Protein AF-A0A2V8NC44-F1 (afdb_monomer_lite)

Structure (mmCIF, N/CA/C/O backbone):
data_AF-A0A2V8NC44-F1
#
_entry.id   AF-A0A2V8NC44-F1
#
loop_
_atom_site.group_PDB
_atom_site.id
_atom_site.type_symbol
_atom_site.label_atom_id
_atom_site.label_alt_id
_atom_site.label_comp_id
_atom_site.label_asym_id
_atom_site.label_entity_id
_atom_site.label_seq_id
_atom_site.pdbx_PDB_ins_code
_atom_site.Cartn_x
_atom_site.Cartn_y
_atom_site.Cartn_z
_atom_site.occupancy
_atom_site.B_iso_or_equiv
_atom_site.auth_seq_id
_atom_site.auth_comp_id
_atom_site.auth_asym_id
_atom_site.auth_atom_id
_atom_site.pdbx_PDB_model_num
ATOM 1 N N . MET A 1 1 ? 7.497 25.580 1.112 1.00 31.70 1 MET A N 1
ATOM 2 C CA . MET A 1 1 ? 7.653 24.547 2.155 1.00 31.70 1 MET A CA 1
ATOM 3 C C . MET A 1 1 ? 6.415 24.668 3.030 1.00 31.70 1 MET A C 1
ATOM 5 O O . MET A 1 1 ? 6.429 25.381 4.023 1.00 31.70 1 MET A O 1
ATOM 9 N N . GLU A 1 2 ? 5.293 24.138 2.541 1.00 28.84 2 GLU A N 1
ATOM 10 C CA . GLU A 1 2 ? 4.031 24.155 3.283 1.00 28.84 2 GLU A CA 1
ATOM 11 C C . GLU A 1 2 ? 4.011 22.944 4.204 1.00 28.84 2 GLU A C 1
ATOM 13 O O . GLU A 1 2 ? 4.221 21.807 3.786 1.00 28.84 2 GLU A O 1
ATOM 18 N N . ASN A 1 3 ? 3.859 23.248 5.484 1.00 31.20 3 ASN A N 1
ATOM 19 C CA . ASN A 1 3 ? 3.872 22.310 6.582 1.00 31.20 3 ASN A CA 1
ATOM 20 C C . ASN A 1 3 ? 2.493 21.635 6.611 1.00 31.20 3 ASN A C 1
ATOM 22 O O . ASN A 1 3 ? 1.513 22.257 7.021 1.00 31.20 3 ASN A O 1
ATOM 26 N N . VAL A 1 4 ? 2.396 20.402 6.110 1.00 41.94 4 VAL A N 1
ATOM 27 C CA . VAL A 1 4 ? 1.171 19.599 6.216 1.00 41.94 4 VAL A CA 1
ATOM 28 C C . VAL A 1 4 ? 1.031 19.189 7.678 1.00 41.94 4 VAL A C 1
ATOM 30 O O . VAL A 1 4 ? 1.851 18.444 8.211 1.00 41.94 4 VAL A O 1
ATOM 33 N N . GLY A 1 5 ? 0.033 19.774 8.338 1.00 34.59 5 GLY A N 1
ATOM 34 C CA . GLY A 1 5 ? -0.220 19.630 9.762 1.00 34.59 5 GLY A CA 1
ATOM 35 C C . GLY A 1 5 ? -0.438 18.181 10.184 1.00 34.59 5 GLY A C 1
ATOM 36 O O . GLY A 1 5 ? -1.203 17.433 9.578 1.00 34.59 5 GLY A O 1
ATOM 37 N N . SER A 1 6 ? 0.223 17.824 11.279 1.00 42.78 6 SER A N 1
ATOM 38 C CA . SER A 1 6 ? -0.110 16.685 12.113 1.00 42.78 6 SER A CA 1
ATOM 39 C C . SER A 1 6 ? -1.524 16.851 12.687 1.00 42.78 6 SER A C 1
ATOM 41 O O . SER A 1 6 ? -1.865 17.886 13.255 1.00 42.78 6 SER A O 1
ATOM 43 N N . GLY A 1 7 ? -2.350 15.813 12.553 1.00 41.00 7 GLY A N 1
ATOM 44 C CA . GLY A 1 7 ? -3.662 15.730 13.195 1.00 41.00 7 GLY A CA 1
ATOM 45 C C . GLY A 1 7 ? -4.803 15.501 12.210 1.00 41.00 7 GLY A C 1
ATOM 46 O O . GLY A 1 7 ? -5.147 16.361 11.408 1.00 41.00 7 GLY A O 1
ATOM 47 N N . SER A 1 8 ? -5.416 14.327 12.325 1.00 48.66 8 SER A N 1
ATOM 48 C CA . SER A 1 8 ? -6.696 13.946 11.737 1.00 48.66 8 SER A CA 1
ATOM 49 C C . SER A 1 8 ? -7.778 14.997 12.013 1.00 48.66 8 SER A C 1
ATOM 51 O O . SER A 1 8 ? -8.407 14.984 13.071 1.00 48.66 8 SER A O 1
ATOM 53 N N . GLN A 1 9 ? -8.021 15.902 11.072 1.00 47.56 9 GLN A N 1
ATOM 54 C CA . GLN A 1 9 ? -9.230 16.716 11.077 1.00 47.56 9 GLN A CA 1
ATOM 55 C C . GLN A 1 9 ? -10.144 16.221 9.964 1.00 47.56 9 GLN A C 1
ATOM 57 O O . GLN A 1 9 ? -10.016 16.601 8.803 1.00 47.56 9 GLN A O 1
ATOM 62 N N . VAL A 1 10 ? -11.083 15.352 10.338 1.00 55.44 10 VAL A N 1
ATOM 63 C CA . VAL A 1 10 ? -12.338 15.231 9.595 1.00 55.44 10 VAL A CA 1
ATOM 64 C C . VAL A 1 10 ? -12.983 16.614 9.687 1.00 55.44 10 VAL A C 1
ATOM 66 O O . VAL A 1 10 ? -13.319 17.066 10.780 1.00 55.44 10 VAL A O 1
ATOM 69 N N . ASN A 1 11 ? -13.038 17.343 8.572 1.00 56.28 11 ASN A N 1
ATOM 70 C CA . ASN A 1 11 ? -13.591 18.695 8.540 1.00 56.28 11 ASN A CA 1
ATOM 71 C C . ASN A 1 11 ? -15.017 18.683 9.109 1.00 56.28 11 ASN A C 1
ATOM 73 O O . ASN A 1 11 ? -15.863 17.937 8.623 1.00 56.28 11 ASN A O 1
ATOM 77 N N . ALA A 1 12 ? -15.301 19.552 10.084 1.00 61.91 12 ALA A N 1
ATOM 78 C CA . ALA A 1 12 ? -16.575 19.613 10.816 1.00 61.91 12 ALA A CA 1
ATOM 79 C C . ALA A 1 12 ? -17.813 19.991 9.963 1.00 61.91 12 ALA A C 1
ATOM 81 O O . ALA A 1 12 ? -18.887 20.224 10.508 1.00 61.91 12 ALA A O 1
ATOM 82 N N . GLY A 1 13 ? -17.671 20.073 8.637 1.00 82.31 13 GLY A N 1
ATOM 83 C CA . GLY A 1 13 ? -18.744 20.368 7.686 1.00 82.31 13 GLY A CA 1
ATOM 84 C C . GLY A 1 13 ? -18.861 19.376 6.527 1.00 82.31 13 GLY A C 1
ATOM 85 O O . GLY A 1 13 ? -19.539 19.694 5.556 1.00 82.31 13 GLY A O 1
ATOM 86 N N . ALA A 1 14 ? -18.188 18.221 6.584 1.00 87.75 14 ALA A N 1
ATOM 87 C CA . ALA A 1 14 ? -18.296 17.174 5.569 1.00 87.75 14 ALA A CA 1
ATOM 88 C C . ALA A 1 14 ? -18.931 15.905 6.155 1.00 87.75 14 ALA A C 1
ATOM 90 O O . ALA A 1 14 ? -18.583 15.491 7.258 1.00 87.75 14 ALA A O 1
ATOM 91 N N . ASP A 1 15 ? -19.813 15.260 5.388 1.00 91.50 15 ASP A N 1
ATOM 92 C CA . ASP A 1 15 ? -20.487 14.019 5.804 1.00 91.50 15 ASP A CA 1
ATOM 93 C C . ASP A 1 15 ? -19.557 12.789 5.775 1.00 91.50 15 ASP A C 1
ATOM 95 O O . ASP A 1 15 ? -19.856 11.760 6.380 1.00 91.50 15 ASP A O 1
ATOM 99 N N . ALA A 1 16 ? -18.433 12.876 5.053 1.00 93.06 16 ALA A N 1
ATOM 100 C CA . ALA A 1 16 ? -17.443 11.811 4.910 1.00 93.06 16 ALA A CA 1
ATOM 101 C C . ALA A 1 16 ? -16.037 12.373 4.630 1.00 93.06 16 ALA A C 1
ATOM 103 O O . ALA A 1 16 ? -15.882 13.506 4.171 1.00 93.06 16 ALA A O 1
ATOM 104 N N . ALA A 1 17 ? -15.012 11.549 4.861 1.00 93.06 17 ALA A N 1
ATOM 105 C CA . ALA A 1 17 ? -13.618 11.863 4.558 1.00 93.06 17 ALA A CA 1
ATOM 106 C C . ALA A 1 17 ? -12.902 10.664 3.919 1.00 93.06 17 ALA A C 1
ATOM 108 O O . ALA A 1 17 ? -13.147 9.517 4.290 1.00 93.06 17 ALA A O 1
ATOM 109 N N . LEU A 1 18 ? -11.987 10.948 2.988 1.00 94.81 18 LEU A N 1
ATOM 110 C CA . LEU A 1 18 ? -10.990 9.996 2.499 1.00 94.81 18 LEU A CA 1
ATOM 111 C C . LEU A 1 18 ? -9.697 10.206 3.287 1.00 94.81 18 LEU A C 1
ATOM 113 O O . LEU A 1 18 ? -9.175 11.319 3.330 1.00 94.81 18 LEU A O 1
ATOM 117 N N . ILE A 1 19 ? -9.185 9.142 3.901 1.00 94.19 19 ILE A N 1
ATOM 118 C CA . ILE A 1 19 ? -7.990 9.182 4.746 1.00 94.19 19 ILE A CA 1
ATOM 119 C C . ILE A 1 19 ? -7.026 8.098 4.256 1.00 94.19 19 ILE A C 1
ATOM 121 O O . ILE A 1 19 ? -7.448 6.973 4.001 1.00 94.19 19 ILE A O 1
ATOM 125 N N . ILE A 1 20 ? -5.744 8.442 4.115 1.00 92.62 20 ILE A N 1
ATOM 126 C CA . ILE A 1 20 ? -4.671 7.541 3.667 1.00 92.62 20 ILE A CA 1
ATOM 127 C C . ILE A 1 20 ? -3.454 7.652 4.594 1.00 92.62 20 ILE A C 1
ATOM 129 O O . ILE A 1 20 ? -3.305 8.652 5.297 1.00 92.62 20 ILE A O 1
ATOM 133 N N . GLY A 1 21 ? -2.577 6.646 4.561 1.00 90.00 21 GLY A N 1
ATOM 134 C CA . GLY A 1 21 ? -1.370 6.587 5.393 1.00 90.00 21 GLY A CA 1
ATOM 135 C C . GLY A 1 21 ? -1.674 6.411 6.883 1.00 90.00 21 GLY A C 1
ATOM 136 O O . GLY A 1 21 ? -2.777 6.013 7.258 1.00 90.00 21 GLY A O 1
ATOM 137 N N . ASP A 1 22 ? -0.708 6.748 7.737 1.00 90.56 22 ASP A N 1
ATOM 138 C CA . ASP A 1 22 ? -0.777 6.545 9.193 1.00 90.56 22 ASP A CA 1
ATOM 139 C C . ASP A 1 22 ? -2.062 7.080 9.859 1.00 90.56 22 ASP A C 1
ATOM 141 O O . ASP A 1 22 ? -2.601 6.403 10.739 1.00 90.56 22 ASP A O 1
ATOM 145 N N . PRO A 1 23 ? -2.629 8.246 9.470 1.00 90.81 23 PRO A N 1
ATOM 146 C CA . PRO A 1 23 ? -3.886 8.710 10.052 1.00 90.81 23 PRO A CA 1
ATOM 147 C C . PRO A 1 23 ? -5.064 7.751 9.834 1.00 90.81 23 PRO A C 1
ATOM 149 O O . PRO A 1 23 ? -5.946 7.685 10.689 1.00 90.81 23 PRO A O 1
ATOM 152 N N . ALA A 1 24 ? -5.086 6.993 8.730 1.00 91.19 24 ALA A N 1
ATOM 153 C CA . ALA A 1 24 ? -6.160 6.039 8.438 1.00 91.19 24 ALA A CA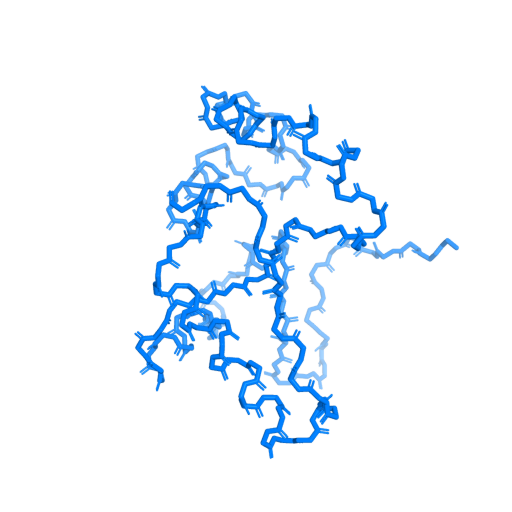 1
ATOM 154 C C . ALA A 1 24 ? -6.175 4.870 9.434 1.00 91.19 24 ALA A C 1
ATOM 156 O O . ALA A 1 24 ? -7.238 4.346 9.766 1.00 91.19 24 ALA A O 1
ATOM 157 N N . MET A 1 25 ? -5.005 4.505 9.965 1.00 89.12 25 MET A N 1
ATOM 158 C CA . MET A 1 25 ? -4.854 3.414 10.930 1.00 89.12 25 MET A CA 1
ATOM 159 C C . MET A 1 25 ? -5.414 3.761 12.316 1.00 89.12 25 MET A C 1
ATOM 161 O O . MET A 1 25 ? -5.685 2.869 13.112 1.00 89.12 25 MET A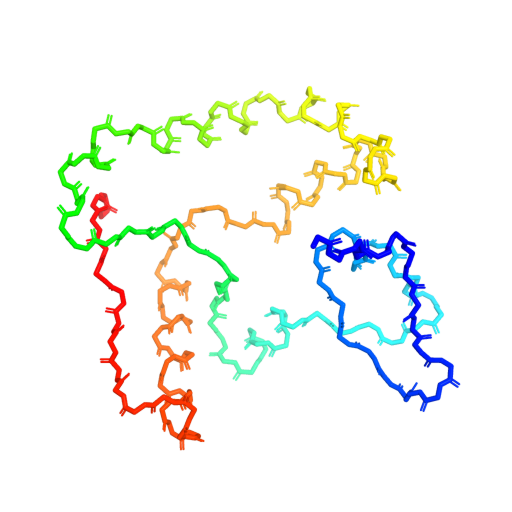 O 1
ATOM 165 N N . LYS A 1 26 ? -5.613 5.052 12.601 1.00 88.81 26 LYS A N 1
ATOM 166 C CA . LYS A 1 26 ? -6.076 5.561 13.903 1.00 88.81 26 LYS A CA 1
ATOM 167 C C . LYS A 1 26 ? -7.563 5.895 13.942 1.00 88.81 26 LYS A C 1
ATOM 169 O O . LYS A 1 26 ? -8.045 6.412 14.949 1.00 88.81 26 LYS A O 1
ATOM 174 N N . VAL A 1 27 ? -8.289 5.679 12.846 1.00 89.81 27 VAL A N 1
ATOM 175 C CA . VAL A 1 27 ? -9.704 6.054 12.764 1.00 89.81 27 VAL A CA 1
ATOM 176 C C . VAL A 1 27 ? -10.523 5.169 13.715 1.00 89.81 27 VAL A C 1
ATOM 178 O O . VAL A 1 27 ? -10.507 3.945 13.561 1.00 89.81 27 VAL A O 1
ATOM 181 N N . PRO A 1 28 ? -11.267 5.752 14.677 1.00 87.19 28 PRO A N 1
ATOM 182 C CA . PRO A 1 28 ? -12.059 4.979 15.627 1.00 87.19 28 PRO A CA 1
ATOM 183 C C . PRO A 1 28 ? -13.245 4.313 14.916 1.00 87.19 28 PRO A C 1
ATOM 185 O O . PRO A 1 28 ? -14.198 4.969 14.487 1.00 87.19 28 PRO A O 1
ATOM 188 N N . ARG A 1 29 ? -13.172 2.985 14.763 1.00 87.31 29 ARG A N 1
ATOM 189 C CA . ARG A 1 29 ? -14.160 2.171 14.026 1.00 87.31 29 ARG A CA 1
ATOM 190 C C . ARG A 1 29 ? -15.502 2.019 14.750 1.00 87.31 29 ARG A C 1
ATOM 192 O O . ARG A 1 29 ? -16.475 1.594 14.139 1.00 87.31 29 ARG A O 1
ATOM 199 N N . ASP A 1 30 ? -15.554 2.349 16.034 1.00 91.50 30 ASP A N 1
ATOM 200 C CA . ASP A 1 30 ? -16.762 2.382 16.863 1.00 91.50 30 ASP A CA 1
ATOM 201 C C . ASP A 1 30 ? -17.562 3.685 16.697 1.00 91.50 30 ASP A C 1
ATOM 203 O O . ASP A 1 30 ? -18.766 3.707 16.945 1.00 91.50 30 ASP A O 1
ATOM 207 N N . GLN A 1 31 ? -16.909 4.759 16.248 1.00 91.94 31 GLN A N 1
ATOM 208 C CA . GLN A 1 31 ? -17.524 6.080 16.076 1.00 91.94 31 GLN A CA 1
ATOM 209 C C . GLN A 1 31 ? -17.916 6.369 14.627 1.00 91.94 31 GLN A C 1
ATOM 211 O O . GLN A 1 31 ? -18.842 7.141 14.379 1.00 91.94 31 GLN A O 1
ATOM 216 N N . PHE A 1 32 ? -17.231 5.748 13.664 1.00 92.44 32 PHE A N 1
ATOM 217 C CA . PHE A 1 32 ? -17.450 5.982 12.242 1.00 92.44 32 PHE A CA 1
ATOM 218 C C . PHE A 1 32 ? -17.722 4.687 11.489 1.00 92.44 32 PHE A C 1
ATOM 220 O O . PHE A 1 32 ? -17.127 3.644 11.753 1.00 92.44 32 PHE A O 1
ATOM 227 N N . ARG A 1 33 ? -18.558 4.781 10.450 1.00 94.12 33 ARG A N 1
ATOM 228 C CA . ARG A 1 33 ? -18.619 3.736 9.430 1.00 94.12 33 ARG A CA 1
ATOM 229 C C . ARG A 1 33 ? -17.371 3.839 8.554 1.00 94.12 33 ARG A C 1
ATOM 231 O O . ARG A 1 33 ? -17.283 4.722 7.705 1.00 94.12 33 ARG A O 1
ATOM 238 N N . VAL A 1 34 ? -16.422 2.934 8.766 1.00 94.50 34 VAL A N 1
ATOM 239 C CA . VAL A 1 34 ? -15.160 2.889 8.017 1.00 94.50 34 VAL A CA 1
ATOM 240 C C . VAL A 1 34 ? -15.287 1.932 6.839 1.00 94.50 34 VAL A C 1
ATOM 242 O O . VAL A 1 34 ? -15.653 0.770 7.015 1.00 94.50 34 VAL A O 1
ATOM 245 N N . PHE A 1 35 ? -14.959 2.423 5.648 1.00 94.69 35 PHE A N 1
ATOM 246 C CA . PHE A 1 35 ? -14.876 1.622 4.434 1.00 94.69 35 PHE A CA 1
ATOM 247 C C . PHE A 1 35 ? -13.414 1.427 4.049 1.00 94.69 35 PHE A C 1
ATOM 249 O O . PHE A 1 35 ? -12.679 2.401 3.898 1.00 94.69 35 PHE A O 1
ATOM 256 N N . ASP A 1 36 ? -13.008 0.173 3.877 1.00 93.88 36 ASP A N 1
ATOM 257 C CA . ASP A 1 36 ? -11.714 -0.167 3.298 1.00 93.88 36 ASP A CA 1
ATOM 258 C C . ASP A 1 36 ? -11.846 -0.188 1.769 1.00 93.88 36 ASP A C 1
ATOM 260 O O . ASP A 1 36 ? -12.642 -0.949 1.216 1.00 93.88 36 ASP A O 1
ATOM 264 N N . LEU A 1 37 ? -11.102 0.681 1.082 1.00 95.50 37 LEU A N 1
ATOM 265 C CA . LEU A 1 37 ? -11.196 0.808 -0.372 1.00 95.50 37 LEU A CA 1
ATOM 266 C C . LEU A 1 37 ? -10.620 -0.398 -1.119 1.00 95.50 37 LEU A C 1
ATOM 268 O O . LEU A 1 37 ? -11.121 -0.714 -2.197 1.00 95.50 37 LEU A O 1
ATOM 272 N N . ALA A 1 38 ? -9.611 -1.074 -0.565 1.00 94.25 38 ALA A N 1
ATOM 273 C CA . ALA A 1 38 ? -9.076 -2.290 -1.168 1.00 94.25 38 ALA A CA 1
ATOM 274 C C . ALA A 1 38 ? -10.085 -3.437 -1.033 1.00 94.25 38 ALA A C 1
ATOM 276 O O . ALA A 1 38 ? -10.318 -4.158 -2.003 1.00 94.25 38 ALA A O 1
ATOM 277 N N . ALA A 1 39 ? -10.757 -3.541 0.120 1.00 95.31 39 ALA A N 1
ATOM 278 C CA . ALA A 1 39 ? -11.836 -4.512 0.309 1.00 95.31 39 ALA A CA 1
ATOM 279 C C . ALA A 1 39 ? -13.021 -4.236 -0.630 1.00 95.31 39 ALA A C 1
ATOM 281 O O . ALA A 1 39 ? -13.464 -5.136 -1.334 1.00 95.31 39 ALA A O 1
ATOM 282 N N . LEU A 1 40 ? -13.489 -2.984 -0.721 1.00 97.06 40 LEU A N 1
ATOM 283 C CA . LEU A 1 40 ? -14.580 -2.619 -1.635 1.00 97.06 40 LEU A CA 1
ATOM 284 C C . LEU A 1 40 ? -14.230 -2.878 -3.105 1.00 97.06 40 LEU A C 1
ATOM 286 O O . LEU A 1 40 ? -15.086 -3.297 -3.885 1.00 97.06 40 LEU A O 1
ATOM 290 N N . TRP A 1 41 ? -12.982 -2.616 -3.496 1.00 96.94 41 TRP A N 1
ATOM 291 C CA . TRP A 1 41 ? -12.498 -2.937 -4.833 1.00 96.94 41 TRP A CA 1
ATOM 292 C C . TRP A 1 41 ? -12.538 -4.441 -5.091 1.00 96.94 41 TRP A C 1
ATOM 294 O O . TRP A 1 41 ? -13.062 -4.864 -6.125 1.00 96.94 41 TRP A O 1
ATOM 304 N N . HIS A 1 42 ? -12.020 -5.241 -4.159 1.00 96.25 42 HIS A N 1
ATOM 305 C CA . HIS A 1 42 ? -12.028 -6.693 -4.277 1.00 96.25 42 HIS A CA 1
ATOM 306 C C . HIS A 1 42 ? -13.460 -7.244 -4.328 1.00 96.25 42 HIS A C 1
ATOM 308 O O . HIS A 1 42 ? -13.773 -8.024 -5.220 1.00 96.25 42 HIS A O 1
ATOM 314 N N . ASP A 1 43 ? -14.366 -6.760 -3.478 1.00 97.62 43 ASP A N 1
ATOM 315 C CA . ASP A 1 43 ? -15.780 -7.159 -3.486 1.00 97.62 43 ASP A CA 1
ATOM 316 C C . ASP A 1 43 ? -16.464 -6.868 -4.833 1.00 97.62 43 ASP A C 1
ATOM 318 O O . ASP A 1 43 ? -17.309 -7.638 -5.293 1.00 97.62 43 ASP A O 1
ATOM 322 N N . TYR A 1 44 ? -16.112 -5.753 -5.483 1.00 96.94 44 TYR A N 1
ATOM 323 C CA . TYR A 1 44 ? -16.718 -5.345 -6.752 1.00 96.94 44 TYR A CA 1
ATOM 324 C C . TYR A 1 44 ? -16.090 -6.022 -7.979 1.00 96.94 44 TYR A C 1
ATOM 326 O O . TYR A 1 44 ? -16.767 -6.228 -8.988 1.00 96.94 44 TYR A O 1
ATOM 334 N N . THR A 1 45 ? -14.793 -6.334 -7.928 1.00 97.00 45 THR A N 1
ATOM 335 C CA . THR A 1 45 ? -14.014 -6.757 -9.107 1.00 97.00 45 THR A CA 1
ATOM 336 C C . THR A 1 45 ? -13.479 -8.183 -9.029 1.00 97.00 45 THR A C 1
ATOM 338 O O . THR A 1 45 ? -13.110 -8.746 -10.059 1.00 97.00 45 THR A O 1
ATOM 341 N N . GLY A 1 46 ? -13.397 -8.760 -7.830 1.00 96.50 46 GLY A N 1
ATOM 342 C CA . GLY A 1 46 ? -12.677 -10.002 -7.548 1.00 96.50 46 GLY A CA 1
ATOM 343 C C . GLY A 1 46 ? -11.170 -9.926 -7.812 1.00 96.50 46 GLY A C 1
ATOM 344 O O . GLY A 1 46 ? -10.547 -10.967 -7.997 1.00 96.50 46 GLY A O 1
ATOM 345 N N . CYS A 1 47 ? -10.598 -8.721 -7.918 1.00 96.44 47 CYS A N 1
ATOM 346 C CA . CYS A 1 47 ? -9.186 -8.507 -8.228 1.00 96.44 47 CYS A CA 1
ATOM 347 C C . CYS A 1 47 ? -8.430 -7.916 -7.032 1.00 96.44 47 CYS A C 1
ATOM 349 O O . CYS A 1 47 ? -9.016 -7.259 -6.167 1.00 96.44 47 CYS A O 1
ATOM 351 N N . GLY A 1 48 ? -7.105 -8.070 -7.042 1.00 94.62 48 GLY A N 1
ATOM 352 C CA . GLY A 1 48 ? -6.210 -7.408 -6.101 1.00 94.62 48 GLY A CA 1
ATOM 353 C C . GLY A 1 48 ? -6.168 -5.897 -6.338 1.00 94.62 48 GLY A C 1
ATOM 354 O O . GLY A 1 48 ? -6.609 -5.398 -7.378 1.00 94.62 48 GLY A O 1
ATOM 355 N N . PHE A 1 49 ? -5.623 -5.149 -5.378 1.00 94.88 49 PHE A N 1
ATOM 356 C CA . PHE A 1 49 ? -5.495 -3.693 -5.470 1.00 94.88 49 PHE A CA 1
ATOM 357 C C . PHE A 1 49 ? -4.050 -3.248 -5.227 1.00 94.88 49 PHE A C 1
ATOM 359 O O . PHE A 1 49 ? -3.413 -3.686 -4.272 1.00 94.88 49 PHE A O 1
ATOM 366 N N . VAL A 1 50 ? -3.537 -2.356 -6.080 1.00 95.25 50 VAL A N 1
ATOM 367 C CA . VAL A 1 50 ? -2.159 -1.843 -6.009 1.00 95.25 50 VAL A CA 1
ATOM 368 C C . VAL A 1 50 ? -2.190 -0.355 -5.671 1.00 95.25 50 VAL A C 1
ATOM 370 O O . VAL A 1 50 ? -2.577 0.463 -6.502 1.00 95.25 50 VAL A O 1
ATOM 373 N N . PHE A 1 51 ? -1.743 0.009 -4.466 1.00 93.62 51 PHE A N 1
ATOM 374 C CA . PHE A 1 51 ? -1.626 1.416 -4.059 1.00 93.62 51 PHE A CA 1
ATOM 375 C C . PHE A 1 51 ? -0.369 2.098 -4.612 1.00 93.62 51 PHE A C 1
ATOM 377 O O . PHE A 1 51 ? -0.412 3.274 -4.968 1.00 93.62 51 PHE A O 1
ATOM 384 N N . ALA A 1 52 ? 0.760 1.385 -4.660 1.00 92.44 52 ALA A N 1
ATOM 385 C CA . ALA A 1 52 ? 2.048 1.952 -5.045 1.00 92.44 52 ALA A CA 1
ATOM 386 C C . ALA A 1 52 ? 2.977 0.899 -5.660 1.00 92.44 52 ALA A C 1
ATOM 388 O O . ALA A 1 52 ? 2.860 -0.293 -5.390 1.00 92.44 52 ALA A O 1
ATOM 389 N N . MET A 1 53 ? 3.925 1.364 -6.475 1.00 90.81 53 MET A N 1
ATOM 390 C CA . MET A 1 53 ? 4.992 0.556 -7.065 1.00 90.81 53 MET A CA 1
ATOM 391 C C . MET A 1 53 ? 6.290 1.361 -7.090 1.00 90.81 53 MET A C 1
ATOM 393 O O . MET A 1 53 ? 6.264 2.581 -7.276 1.00 90.81 53 MET A O 1
ATOM 397 N N . TRP A 1 54 ? 7.431 0.680 -7.001 1.00 89.56 54 TRP A N 1
ATOM 398 C CA . TRP A 1 54 ? 8.702 1.274 -7.404 1.00 89.56 54 TRP A CA 1
ATOM 399 C C . TRP A 1 54 ? 8.748 1.405 -8.926 1.00 89.56 54 TRP A C 1
ATOM 401 O O . TRP A 1 54 ? 8.613 0.426 -9.657 1.00 89.56 54 TRP A O 1
ATOM 411 N N . MET A 1 55 ? 8.915 2.636 -9.407 1.00 89.31 55 MET A N 1
ATOM 412 C CA . MET A 1 55 ? 8.933 2.955 -10.832 1.00 89.31 55 MET A CA 1
ATOM 413 C C . MET A 1 55 ? 10.136 3.827 -11.171 1.00 89.31 55 MET A C 1
ATOM 415 O O . MET A 1 55 ? 10.504 4.727 -10.418 1.00 89.31 55 MET A O 1
ATOM 419 N N . ALA A 1 56 ? 10.713 3.595 -12.346 1.00 89.75 56 ALA A N 1
ATOM 420 C CA . ALA A 1 56 ? 11.813 4.380 -12.884 1.00 89.75 56 ALA A CA 1
ATOM 421 C C . ALA A 1 56 ? 11.504 4.839 -14.310 1.00 89.75 56 ALA A C 1
ATOM 423 O O . ALA A 1 56 ? 10.710 4.225 -15.028 1.00 89.75 56 ALA A O 1
ATOM 424 N N . ARG A 1 57 ? 12.159 5.918 -14.749 1.00 90.00 57 ARG A N 1
ATOM 425 C CA . ARG A 1 57 ? 12.125 6.309 -16.163 1.00 90.00 57 ARG A CA 1
ATOM 426 C C . ARG A 1 57 ? 12.840 5.249 -16.995 1.00 90.00 57 ARG A C 1
ATOM 428 O O . ARG A 1 57 ? 13.877 4.738 -16.586 1.00 90.00 57 ARG A O 1
ATOM 435 N N . ALA A 1 58 ? 12.339 4.994 -18.203 1.00 88.31 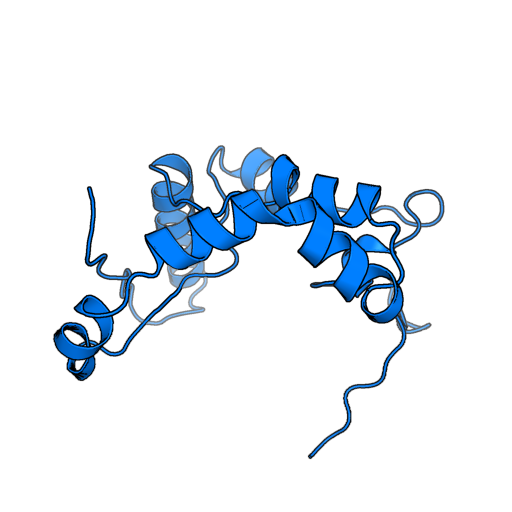58 ALA A N 1
ATOM 436 C CA . ALA A 1 58 ? 12.926 4.009 -19.113 1.00 88.31 58 ALA A CA 1
ATOM 437 C C . ALA A 1 58 ? 14.417 4.266 -19.413 1.00 88.31 58 ALA A C 1
ATOM 439 O O . ALA A 1 58 ? 15.171 3.317 -19.594 1.00 88.31 58 ALA A O 1
ATOM 440 N N . SER A 1 59 ? 14.851 5.532 -19.421 1.00 91.38 59 SER A N 1
ATOM 441 C CA . SER A 1 59 ? 16.254 5.918 -19.629 1.00 91.38 59 SER A CA 1
ATOM 442 C C . SER A 1 59 ? 17.194 5.511 -18.489 1.00 91.38 59 SER A C 1
ATOM 444 O O . SER A 1 59 ? 18.397 5.474 -18.699 1.00 91.38 59 SER A O 1
ATOM 446 N N . GLU A 1 60 ? 16.664 5.214 -17.300 1.00 91.00 60 GLU A N 1
ATOM 447 C CA . GLU A 1 60 ? 17.441 4.912 -16.088 1.00 91.00 60 GLU A CA 1
ATOM 448 C C . GLU A 1 60 ? 17.426 3.415 -15.735 1.00 91.00 60 GLU A C 1
ATOM 450 O O . GLU A 1 60 ? 17.948 3.023 -14.693 1.00 91.00 60 GLU A O 1
ATOM 455 N N . VAL A 1 61 ? 16.805 2.566 -16.565 1.00 86.00 61 VAL A N 1
ATOM 456 C CA . VAL A 1 61 ? 16.566 1.147 -16.242 1.00 86.00 61 VAL A CA 1
ATOM 457 C C . VAL A 1 61 ? 17.853 0.402 -15.898 1.00 86.00 61 VAL A C 1
ATOM 459 O O . VAL A 1 61 ? 17.857 -0.356 -14.935 1.00 86.00 61 VAL A O 1
ATOM 462 N N . GLU A 1 62 ? 18.947 0.624 -16.629 1.00 86.50 62 GLU A N 1
ATOM 463 C CA . GLU A 1 62 ? 20.207 -0.080 -16.351 1.00 86.50 62 GLU A CA 1
ATOM 464 C C . GLU A 1 62 ? 20.834 0.346 -15.017 1.00 86.50 62 GLU A C 1
ATOM 466 O O . GLU A 1 62 ? 21.350 -0.496 -14.288 1.00 86.50 62 GLU A O 1
ATOM 471 N N . THR A 1 63 ? 20.720 1.625 -14.648 1.00 87.75 63 THR A N 1
ATOM 472 C CA . THR A 1 63 ? 21.166 2.124 -13.338 1.00 87.75 63 THR A CA 1
ATOM 473 C C . THR A 1 63 ? 20.356 1.488 -12.210 1.00 87.75 63 THR A C 1
ATOM 475 O O . THR A 1 63 ? 20.910 1.048 -11.208 1.00 87.75 63 THR A O 1
ATOM 478 N N . ILE A 1 64 ? 19.035 1.414 -12.381 1.00 88.25 64 ILE A N 1
ATOM 479 C CA . ILE A 1 64 ? 18.111 0.890 -11.368 1.00 88.25 64 ILE A CA 1
ATOM 480 C C . ILE A 1 64 ? 18.215 -0.631 -11.230 1.00 88.25 64 ILE A C 1
ATOM 482 O O . ILE A 1 64 ? 18.091 -1.141 -10.122 1.00 88.25 64 ILE A O 1
ATOM 486 N N . ARG A 1 65 ? 18.510 -1.358 -12.314 1.00 84.69 65 ARG A N 1
ATOM 487 C CA . ARG A 1 65 ? 18.745 -2.813 -12.284 1.00 84.69 65 ARG A CA 1
ATOM 488 C C . ARG A 1 65 ? 19.919 -3.235 -11.408 1.00 84.69 65 ARG A C 1
ATOM 490 O O . ARG A 1 65 ? 19.957 -4.384 -10.986 1.00 84.69 65 ARG A O 1
ATOM 497 N N . ALA A 1 66 ? 20.872 -2.339 -11.163 1.00 86.69 66 ALA A N 1
ATOM 498 C CA . ALA A 1 66 ? 21.997 -2.617 -10.279 1.00 86.69 66 ALA A CA 1
AT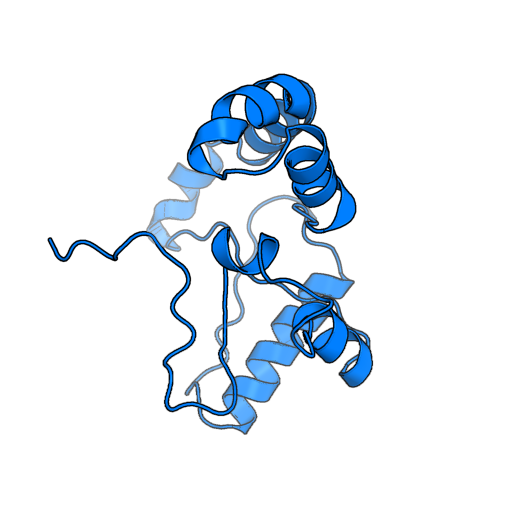OM 499 C C . ALA A 1 66 ? 21.617 -2.575 -8.785 1.00 86.69 66 ALA A C 1
ATOM 501 O O . ALA A 1 66 ? 22.420 -2.989 -7.952 1.00 86.69 66 ALA A O 1
ATOM 502 N N . LEU A 1 67 ? 20.429 -2.066 -8.436 1.00 89.19 67 LEU A N 1
ATOM 503 C CA . LEU A 1 67 ? 19.951 -1.978 -7.058 1.00 89.19 67 LEU A CA 1
ATOM 504 C C . LEU A 1 67 ? 19.146 -3.225 -6.682 1.00 89.19 67 LEU A C 1
ATOM 506 O O . LEU A 1 67 ? 18.219 -3.618 -7.392 1.00 89.19 67 LEU A O 1
ATOM 510 N N . ASP A 1 68 ? 19.457 -3.803 -5.523 1.00 90.31 68 ASP A N 1
ATOM 511 C CA . ASP A 1 68 ? 18.748 -4.969 -4.996 1.00 90.31 68 ASP A CA 1
ATOM 512 C C . ASP A 1 68 ? 17.558 -4.566 -4.115 1.00 90.31 68 ASP A C 1
ATOM 514 O O . ASP A 1 68 ? 17.576 -4.627 -2.886 1.00 90.31 68 ASP A O 1
ATOM 518 N N . PHE A 1 69 ? 16.498 -4.122 -4.780 1.00 89.88 69 PHE A N 1
ATOM 519 C CA . PHE A 1 69 ? 15.234 -3.766 -4.143 1.00 89.88 69 PHE A CA 1
ATOM 520 C C . PHE A 1 69 ? 14.554 -4.949 -3.437 1.00 89.88 69 PHE A C 1
ATOM 522 O O . PHE A 1 69 ? 13.892 -4.759 -2.417 1.00 89.88 69 PHE A O 1
ATOM 529 N N . ALA A 1 70 ? 14.709 -6.164 -3.973 1.00 89.88 70 ALA A N 1
ATOM 530 C CA . ALA A 1 70 ? 14.139 -7.366 -3.373 1.00 89.88 70 ALA A CA 1
ATOM 531 C C . ALA A 1 70 ? 14.874 -7.725 -2.077 1.00 89.88 70 ALA A C 1
ATOM 533 O O . ALA A 1 70 ? 14.216 -7.947 -1.064 1.00 89.88 70 ALA A O 1
ATOM 534 N N . GLY A 1 71 ? 16.210 -7.693 -2.094 1.00 94.31 71 GLY A N 1
ATOM 535 C CA . GLY A 1 71 ? 17.037 -7.895 -0.908 1.00 94.31 71 GLY A CA 1
ATOM 536 C C . GLY A 1 71 ? 16.772 -6.854 0.176 1.00 94.31 71 GLY A C 1
ATOM 537 O O . GLY A 1 71 ? 16.602 -7.224 1.332 1.00 94.31 71 GLY A O 1
ATOM 538 N N . ALA A 1 72 ? 16.630 -5.574 -0.187 1.00 94.31 72 ALA A N 1
ATOM 539 C CA . ALA A 1 72 ? 16.282 -4.521 0.773 1.00 94.31 72 ALA A CA 1
ATOM 540 C C . ALA A 1 72 ? 14.903 -4.747 1.428 1.00 94.31 72 ALA A C 1
ATOM 542 O O . ALA A 1 72 ? 14.734 -4.511 2.625 1.00 94.31 72 ALA A O 1
ATOM 543 N N . LEU A 1 73 ? 13.913 -5.225 0.662 1.00 94.50 73 LEU A N 1
ATOM 544 C CA . LEU A 1 73 ? 12.611 -5.615 1.209 1.00 94.50 73 LEU A CA 1
ATOM 545 C C . LEU A 1 73 ? 12.740 -6.819 2.152 1.00 94.50 73 LEU A C 1
ATOM 547 O O . LEU A 1 73 ? 12.185 -6.788 3.248 1.00 94.50 73 LEU A O 1
ATOM 551 N N . ASP A 1 74 ? 13.459 -7.863 1.737 1.00 96.12 74 ASP A N 1
ATOM 552 C CA . ASP A 1 74 ? 13.658 -9.071 2.545 1.00 96.12 74 ASP A CA 1
ATOM 553 C C . ASP A 1 74 ? 14.386 -8.768 3.859 1.00 96.12 74 ASP A C 1
ATOM 555 O O . ASP A 1 74 ? 13.993 -9.269 4.913 1.00 96.12 74 ASP A O 1
ATOM 559 N N . GLU A 1 75 ? 15.392 -7.893 3.821 1.00 97.62 75 GLU A N 1
ATOM 560 C CA . GLU A 1 75 ? 16.085 -7.399 5.011 1.00 97.62 75 GLU A CA 1
ATOM 561 C C . GLU A 1 75 ? 15.121 -6.667 5.952 1.00 97.62 75 GLU A C 1
ATOM 563 O O . GLU A 1 75 ? 15.077 -6.979 7.143 1.00 97.62 75 GLU A O 1
ATOM 568 N N . GLY A 1 76 ? 14.297 -5.755 5.425 1.00 96.50 76 GLY A N 1
ATOM 569 C CA . GLY A 1 76 ?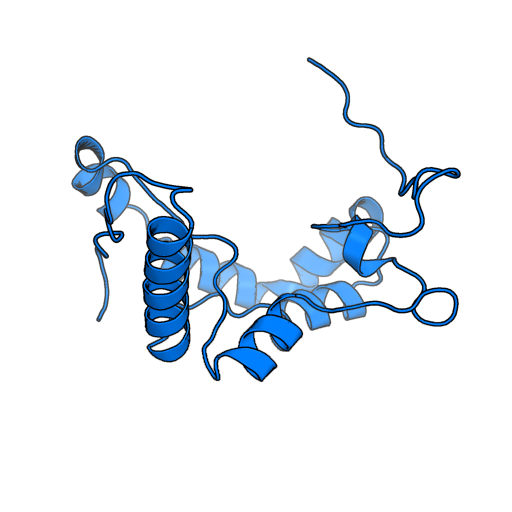 13.296 -5.042 6.222 1.00 96.50 76 GLY A CA 1
ATOM 570 C C . GLY A 1 76 ? 12.281 -5.982 6.877 1.00 96.50 76 GLY A C 1
ATOM 571 O O . GLY A 1 76 ? 11.983 -5.849 8.064 1.00 96.50 76 GLY A O 1
ATOM 572 N N . LEU A 1 77 ? 11.794 -6.983 6.137 1.00 95.94 77 LEU A N 1
ATOM 573 C CA . LEU A 1 77 ? 10.864 -7.988 6.662 1.00 95.94 77 LEU A CA 1
ATOM 574 C C . LEU A 1 77 ? 11.501 -8.874 7.746 1.00 95.94 77 LEU A C 1
ATOM 576 O O . LEU A 1 77 ? 10.812 -9.292 8.676 1.00 95.94 77 LEU A O 1
ATOM 580 N N . ALA A 1 78 ? 12.808 -9.134 7.667 1.00 97.56 78 ALA A N 1
ATOM 581 C CA . ALA A 1 78 ? 13.534 -9.881 8.692 1.00 97.56 78 ALA A CA 1
ATOM 582 C C . ALA A 1 78 ? 13.742 -9.088 10.000 1.00 97.56 78 ALA A C 1
ATOM 584 O O . ALA A 1 78 ? 13.939 -9.703 11.047 1.00 97.56 78 ALA A O 1
ATOM 585 N N . HIS A 1 79 ? 13.655 -7.753 9.961 1.00 98.00 79 HIS A N 1
ATOM 586 C CA . HIS A 1 79 ? 13.912 -6.857 11.102 1.00 98.00 79 HIS A CA 1
ATOM 587 C C . HIS A 1 79 ? 12.660 -6.070 11.533 1.00 98.00 79 HIS A C 1
ATOM 589 O O . HIS A 1 79 ? 12.752 -4.966 12.073 1.00 98.00 79 HIS A O 1
ATOM 595 N N . LEU A 1 80 ? 11.463 -6.636 11.330 1.00 97.12 80 LEU A N 1
ATOM 596 C CA . LEU A 1 80 ? 10.193 -5.965 11.642 1.00 97.12 80 LEU A CA 1
ATOM 597 C C . LEU A 1 80 ? 10.058 -5.531 13.106 1.00 97.12 80 LEU A C 1
ATOM 599 O O . LEU A 1 80 ? 9.422 -4.515 13.371 1.00 97.12 80 LEU A O 1
ATOM 603 N N . ASP A 1 81 ? 10.636 -6.272 14.054 1.00 97.62 81 ASP A N 1
ATOM 604 C CA . ASP A 1 81 ? 10.617 -5.886 15.470 1.00 97.62 81 ASP A CA 1
ATOM 605 C C . ASP A 1 81 ? 11.378 -4.576 15.720 1.00 97.62 81 ASP A C 1
ATOM 607 O O . ASP A 1 81 ? 10.903 -3.724 16.473 1.00 97.62 81 ASP A O 1
ATOM 611 N N . GLU A 1 82 ? 12.522 -4.391 15.060 1.00 98.06 82 GLU A N 1
ATOM 612 C CA . GLU A 1 82 ? 13.336 -3.177 15.169 1.00 98.06 82 GLU A CA 1
ATOM 613 C C . GLU A 1 82 ? 12.622 -1.990 14.521 1.00 98.06 82 GLU A C 1
ATOM 615 O O . GLU A 1 82 ? 12.469 -0.943 15.153 1.00 98.06 82 GLU A O 1
ATOM 620 N N . ILE A 1 83 ? 12.086 -2.190 13.312 1.00 97.19 83 ILE A N 1
ATOM 621 C CA . ILE A 1 83 ? 11.296 -1.178 12.598 1.00 97.19 83 ILE A CA 1
ATOM 622 C C . ILE A 1 83 ? 10.079 -0.768 13.438 1.00 97.19 83 ILE A C 1
ATOM 624 O O . ILE A 1 83 ? 9.819 0.415 13.644 1.00 97.19 83 ILE A O 1
ATOM 628 N N . ALA A 1 84 ? 9.325 -1.725 13.976 1.00 97.06 84 ALA A N 1
ATOM 629 C CA . ALA A 1 84 ? 8.135 -1.412 14.756 1.00 97.06 84 ALA A CA 1
ATOM 630 C C . ALA A 1 84 ? 8.463 -0.637 16.045 1.00 97.06 84 ALA A C 1
ATOM 632 O O . ALA A 1 84 ? 7.726 0.280 16.409 1.00 97.06 84 ALA A O 1
ATOM 633 N N . ALA A 1 85 ? 9.576 -0.963 16.710 1.00 96.88 85 ALA A N 1
ATOM 634 C CA . ALA A 1 85 ? 10.040 -0.235 17.889 1.00 96.88 85 ALA A CA 1
ATOM 635 C C . ALA A 1 85 ? 10.520 1.189 17.553 1.00 96.88 85 ALA A C 1
ATOM 637 O O . ALA A 1 85 ? 10.242 2.128 18.303 1.00 96.88 85 ALA A O 1
ATOM 638 N N . GLU A 1 86 ? 11.214 1.371 16.427 1.00 97.19 86 GLU A N 1
ATOM 639 C CA . GLU A 1 86 ? 11.692 2.684 15.982 1.00 97.19 86 GLU A CA 1
ATOM 640 C C . GLU A 1 86 ? 10.530 3.638 15.666 1.00 97.19 86 GLU A C 1
ATOM 642 O O . GLU A 1 86 ? 10.549 4.812 16.055 1.00 97.19 86 GLU A O 1
ATOM 647 N N . TYR A 1 87 ? 9.486 3.128 15.010 1.00 95.44 87 TYR A N 1
ATOM 648 C CA . TYR A 1 87 ? 8.385 3.947 14.509 1.00 95.44 87 TYR A CA 1
ATOM 649 C C . TYR A 1 87 ? 7.205 4.100 15.482 1.00 95.44 87 TYR A C 1
ATOM 651 O O . TYR A 1 87 ? 6.342 4.944 15.234 1.00 95.44 87 TYR A O 1
ATOM 659 N N . GLU A 1 88 ? 7.181 3.388 16.617 1.00 94.88 88 GLU A N 1
ATOM 660 C CA . GLU A 1 88 ? 6.106 3.447 17.628 1.00 94.88 88 GLU A CA 1
ATOM 661 C C . GLU A 1 88 ? 5.708 4.889 17.987 1.00 94.88 88 GLU A C 1
ATOM 663 O O . GLU A 1 88 ? 4.535 5.256 17.933 1.00 94.88 88 GLU A O 1
ATOM 668 N N . LYS A 1 89 ? 6.684 5.746 18.317 1.00 93.06 89 LYS A N 1
ATOM 669 C CA . LYS A 1 89 ? 6.406 7.130 18.747 1.00 93.06 89 LYS A CA 1
ATOM 670 C C . LYS A 1 89 ? 5.977 8.039 17.600 1.00 93.06 89 LYS A C 1
ATOM 672 O O . LYS A 1 89 ? 5.151 8.924 17.810 1.00 93.06 89 LYS A O 1
ATOM 677 N N . ALA A 1 90 ? 6.567 7.853 16.421 1.00 92.69 90 ALA A N 1
ATOM 678 C CA . ALA A 1 90 ? 6.283 8.679 15.252 1.00 92.69 90 ALA A CA 1
ATOM 679 C C . ALA A 1 90 ? 4.886 8.375 14.699 1.00 92.69 90 ALA A C 1
ATOM 681 O O . ALA A 1 90 ? 4.100 9.289 14.443 1.00 92.69 90 ALA A O 1
ATOM 682 N N . ILE A 1 91 ? 4.563 7.086 14.591 1.00 91.62 91 ILE A N 1
ATOM 683 C CA . ILE A 1 91 ? 3.281 6.604 14.089 1.00 91.62 91 ILE A CA 1
ATOM 684 C C . ILE A 1 91 ? 2.227 6.658 15.187 1.00 91.62 91 ILE A C 1
ATOM 686 O O . ILE A 1 91 ? 1.072 6.871 14.867 1.00 91.62 91 ILE A O 1
ATOM 690 N N . GLY A 1 92 ? 2.565 6.559 16.474 1.00 92.69 92 GLY A N 1
ATOM 691 C CA . GLY A 1 92 ? 1.591 6.574 17.572 1.00 92.69 92 GLY A CA 1
ATOM 692 C C . GLY A 1 92 ? 0.685 5.340 17.580 1.00 92.69 92 GLY A C 1
ATOM 693 O O . GLY A 1 92 ? -0.512 5.472 17.833 1.00 92.69 92 GLY A O 1
ATOM 694 N N . LEU A 1 93 ? 1.259 4.185 17.250 1.00 93.75 93 LEU A N 1
ATOM 695 C CA . LEU A 1 93 ? 0.666 2.849 17.320 1.00 93.75 93 LEU A CA 1
ATOM 696 C C . LEU A 1 93 ? 1.639 1.941 18.064 1.00 93.75 93 LEU A C 1
ATOM 698 O O . LEU A 1 93 ? 2.849 2.157 17.992 1.00 93.75 93 LEU A O 1
ATOM 702 N N . SER A 1 94 ? 1.131 0.921 18.748 1.00 95.75 94 SER A N 1
ATOM 703 C CA . SER A 1 94 ? 1.998 -0.056 19.403 1.00 95.75 94 SER A CA 1
ATOM 704 C C . SER A 1 94 ? 2.834 -0.834 18.374 1.00 95.75 94 SER A C 1
ATOM 706 O O . SER A 1 94 ? 2.390 -1.042 17.239 1.00 95.75 94 SER A O 1
ATOM 708 N N . PRO A 1 95 ? 4.011 -1.362 18.760 1.00 96.81 95 PRO A N 1
ATOM 709 C CA . PRO A 1 95 ? 4.816 -2.183 17.860 1.00 96.81 95 PRO A CA 1
ATOM 710 C C . PRO A 1 95 ? 4.052 -3.396 17.305 1.00 96.81 95 PRO A C 1
ATOM 712 O O . PRO A 1 95 ? 4.279 -3.816 16.175 1.00 96.81 95 PRO A O 1
ATOM 715 N N . ALA A 1 96 ? 3.113 -3.958 18.074 1.00 96.50 96 ALA A N 1
ATOM 716 C CA . ALA A 1 96 ? 2.273 -5.062 17.616 1.00 96.50 96 ALA A CA 1
ATOM 717 C C . ALA A 1 96 ? 1.328 -4.644 16.476 1.00 96.50 96 ALA A C 1
ATOM 719 O O . ALA A 1 96 ? 1.220 -5.366 15.488 1.00 96.50 96 ALA A O 1
ATOM 720 N N . GLU A 1 97 ? 0.694 -3.473 16.582 1.00 94.88 97 GLU A N 1
ATOM 721 C CA . GLU A 1 97 ? -0.187 -2.928 15.538 1.00 94.88 97 GLU A CA 1
ATOM 722 C C . GLU A 1 97 ? 0.587 -2.588 14.259 1.00 94.88 97 GLU A C 1
ATOM 724 O O . GLU A 1 97 ? 0.117 -2.888 13.163 1.00 94.88 97 GLU A O 1
ATOM 729 N N . ILE A 1 98 ? 1.790 -2.014 14.387 1.00 96.00 98 ILE A N 1
ATOM 730 C CA . ILE A 1 98 ? 2.652 -1.709 13.234 1.00 96.00 98 ILE A CA 1
ATOM 731 C C . ILE A 1 98 ? 3.040 -2.998 12.505 1.00 96.00 98 ILE A C 1
ATOM 733 O O . ILE A 1 98 ? 2.924 -3.072 11.283 1.00 96.00 98 ILE A O 1
ATOM 737 N N . LYS A 1 99 ? 3.457 -4.035 13.242 1.00 96.50 99 LYS A N 1
ATOM 738 C CA . LYS A 1 99 ? 3.802 -5.327 12.637 1.00 96.50 99 LYS A CA 1
ATOM 739 C C . LYS A 1 99 ? 2.612 -5.964 11.941 1.00 96.50 99 LYS A C 1
ATOM 741 O O . LYS A 1 99 ? 2.748 -6.321 10.778 1.00 96.50 99 LYS A O 1
ATOM 746 N N . ALA A 1 100 ? 1.465 -6.047 12.618 1.00 95.06 100 ALA A N 1
ATOM 747 C CA . ALA A 1 100 ? 0.245 -6.599 12.034 1.00 95.06 100 ALA A CA 1
ATOM 748 C C . ALA A 1 100 ? -0.101 -5.888 10.718 1.00 95.06 100 ALA A C 1
ATOM 750 O O . ALA A 1 100 ? -0.338 -6.541 9.708 1.00 95.06 100 ALA A O 1
ATOM 751 N N . TYR A 1 101 ? -0.009 -4.557 10.680 1.00 94.44 101 TYR A N 1
ATOM 752 C CA . TYR A 1 101 ? -0.222 -3.802 9.449 1.00 94.44 101 TYR A CA 1
ATOM 753 C C . TYR A 1 101 ? 0.763 -4.174 8.331 1.00 94.44 101 TYR A C 1
ATOM 755 O O . TYR A 1 101 ? 0.351 -4.425 7.197 1.00 94.44 101 TYR A O 1
ATOM 763 N N . LEU A 1 102 ? 2.058 -4.247 8.644 1.00 95.50 102 LEU A N 1
ATOM 764 C CA . LEU A 1 102 ? 3.094 -4.571 7.661 1.00 95.50 102 LEU A CA 1
ATOM 765 C C . LEU A 1 102 ? 3.029 -6.027 7.172 1.00 95.50 102 LEU A C 1
ATOM 767 O O . LEU A 1 102 ? 3.468 -6.291 6.057 1.00 95.50 102 LEU A O 1
ATOM 771 N N . THR A 1 103 ? 2.496 -6.967 7.959 1.00 94.56 103 THR A N 1
ATOM 772 C CA . THR A 1 103 ? 2.469 -8.398 7.595 1.00 94.56 103 THR A CA 1
ATOM 773 C C . THR A 1 103 ? 1.113 -8.915 7.132 1.00 94.56 103 THR A C 1
ATOM 775 O O . THR A 1 103 ? 1.065 -9.890 6.387 1.00 94.56 103 THR A O 1
ATOM 778 N N . GLU A 1 104 ? 0.016 -8.312 7.586 1.00 92.75 104 GLU A N 1
ATOM 779 C CA . GLU A 1 104 ? -1.347 -8.809 7.348 1.00 92.75 104 GLU A CA 1
ATOM 780 C C . GLU A 1 104 ? -2.154 -7.887 6.427 1.00 92.75 104 GLU A C 1
ATOM 782 O O . GLU A 1 104 ? -3.048 -8.358 5.726 1.00 92.75 104 GLU A O 1
ATOM 787 N N . ASN A 1 105 ? -1.848 -6.583 6.394 1.00 91.06 105 ASN A N 1
ATOM 788 C CA . ASN A 1 105 ? -2.598 -5.607 5.594 1.00 91.06 105 ASN A CA 1
ATOM 789 C C . ASN A 1 105 ? -1.868 -5.160 4.323 1.00 91.06 105 ASN A C 1
ATOM 791 O O . ASN A 1 105 ? -2.506 -4.608 3.425 1.00 91.06 105 ASN A O 1
ATOM 795 N N . ILE A 1 106 ? -0.555 -5.383 4.231 1.00 92.81 106 ILE A N 1
ATOM 796 C CA . ILE A 1 106 ? 0.245 -5.035 3.056 1.00 92.81 106 ILE A CA 1
ATOM 797 C C . ILE A 1 106 ? 0.821 -6.296 2.424 1.00 92.81 106 ILE A C 1
ATOM 799 O O . ILE A 1 106 ? 1.506 -7.084 3.068 1.00 92.81 106 ILE A O 1
ATOM 803 N N . ALA A 1 107 ? 0.620 -6.424 1.116 1.00 93.12 107 ALA A N 1
ATOM 804 C CA . ALA A 1 107 ? 1.376 -7.346 0.290 1.00 93.12 107 ALA A CA 1
ATOM 805 C C . ALA A 1 107 ? 2.419 -6.564 -0.521 1.00 93.12 107 ALA A C 1
ATOM 807 O O . ALA A 1 107 ? 2.083 -5.757 -1.385 1.00 93.12 107 ALA A O 1
ATOM 808 N N . PHE A 1 108 ? 3.702 -6.787 -0.226 1.00 93.94 108 PHE A N 1
ATOM 809 C CA . PHE A 1 108 ? 4.806 -6.065 -0.875 1.00 93.94 108 PHE A CA 1
ATOM 810 C C . PHE A 1 108 ? 5.209 -6.636 -2.236 1.00 93.94 108 PHE A C 1
ATOM 812 O O . PHE A 1 108 ? 5.892 -5.970 -3.014 1.00 93.94 108 PHE A O 1
ATOM 819 N N . ARG A 1 109 ? 4.834 -7.887 -2.517 1.00 91.25 109 ARG A N 1
ATOM 820 C CA . ARG A 1 109 ? 5.207 -8.589 -3.746 1.00 91.25 109 ARG A CA 1
ATOM 821 C C . ARG A 1 109 ? 4.003 -8.662 -4.671 1.00 91.25 109 ARG A C 1
ATOM 823 O O . ARG A 1 109 ? 2.945 -9.130 -4.273 1.00 91.25 109 ARG A O 1
ATOM 830 N N . MET A 1 110 ? 4.202 -8.198 -5.901 1.00 89.31 110 MET A N 1
ATOM 831 C CA . MET A 1 110 ? 3.187 -8.212 -6.948 1.00 89.31 110 MET A CA 1
ATOM 832 C C . MET A 1 110 ? 2.918 -9.650 -7.402 1.00 89.31 110 MET A C 1
ATOM 834 O O . MET A 1 110 ? 3.836 -10.326 -7.868 1.00 89.31 110 MET A O 1
ATOM 838 N N . ASP A 1 111 ? 1.664 -10.081 -7.335 1.00 90.62 111 ASP A N 1
ATOM 839 C CA . ASP A 1 111 ? 1.203 -11.347 -7.904 1.00 90.62 111 ASP A CA 1
ATOM 840 C C . ASP A 1 111 ? 0.309 -11.133 -9.142 1.00 90.62 111 ASP A C 1
ATOM 842 O O . ASP A 1 111 ? 0.098 -10.012 -9.615 1.00 90.62 111 ASP A O 1
ATOM 846 N N . GLU A 1 112 ? -0.205 -12.225 -9.709 1.00 91.38 112 GLU A N 1
ATOM 847 C CA . GLU A 1 112 ? -1.083 -12.176 -10.883 1.00 91.38 112 GLU A CA 1
ATOM 848 C C . GLU A 1 112 ? -2.453 -11.541 -10.596 1.00 91.38 112 GLU A C 1
ATOM 850 O O . GLU A 1 112 ? -3.070 -10.983 -11.505 1.00 91.38 112 GLU A O 1
ATOM 855 N N . GLU A 1 113 ? -2.951 -11.608 -9.360 1.00 93.06 113 GLU A N 1
ATOM 856 C CA . GLU A 1 113 ? -4.228 -10.994 -8.984 1.00 93.06 113 GLU A CA 1
ATOM 857 C C . GLU A 1 113 ? -4.098 -9.468 -8.915 1.00 93.06 113 GLU A C 1
ATOM 859 O O . GLU A 1 113 ? -4.956 -8.735 -9.419 1.00 93.06 113 GLU A O 1
ATOM 864 N N . MET A 1 114 ? -2.981 -8.985 -8.373 1.00 93.12 114 MET A N 1
ATOM 865 C CA . MET A 1 114 ? -2.627 -7.569 -8.339 1.00 93.12 114 MET A CA 1
ATOM 866 C C . MET A 1 114 ? -2.346 -7.011 -9.736 1.00 93.12 114 MET A C 1
ATOM 868 O O . MET A 1 114 ? -2.794 -5.904 -10.042 1.00 93.12 114 MET A O 1
ATOM 872 N N . LYS A 1 115 ? -1.675 -7.772 -10.616 1.00 92.94 115 LYS A N 1
ATOM 873 C CA . LYS A 1 115 ? -1.478 -7.375 -12.025 1.00 92.94 115 LYS A CA 1
ATOM 874 C C . LYS A 1 115 ? -2.814 -7.186 -12.743 1.00 92.94 115 LYS A C 1
ATOM 876 O O . LYS A 1 115 ? -3.030 -6.132 -13.339 1.00 92.94 115 LYS A O 1
ATOM 881 N N . LYS A 1 116 ? -3.735 -8.149 -12.616 1.00 94.25 116 LYS A N 1
ATOM 882 C CA . LYS A 1 116 ? -5.097 -8.041 -13.175 1.00 94.25 116 LYS A CA 1
ATOM 883 C C . LYS A 1 116 ? -5.847 -6.834 -12.621 1.00 94.25 116 LYS A C 1
ATOM 885 O O . LYS A 1 116 ? -6.489 -6.107 -13.375 1.00 94.25 116 LYS A O 1
ATOM 890 N N . GLY A 1 117 ? -5.742 -6.600 -11.314 1.00 95.44 117 GLY A N 1
ATOM 891 C CA . GLY A 1 117 ? -6.332 -5.433 -10.665 1.00 95.44 117 GLY A CA 1
ATOM 892 C C . GLY A 1 117 ? -5.806 -4.111 -11.218 1.00 95.44 117 GLY A C 1
ATOM 893 O O . GLY A 1 117 ? -6.588 -3.209 -11.523 1.00 95.44 117 GLY A O 1
ATOM 894 N N . LEU A 1 118 ? -4.491 -4.007 -11.412 1.00 94.31 118 LEU A N 1
ATOM 895 C CA . LEU A 1 118 ? -3.852 -2.821 -11.977 1.00 94.31 118 LEU A CA 1
ATOM 896 C C . LEU A 1 118 ? -4.256 -2.586 -13.441 1.00 94.31 118 LEU A C 1
ATOM 898 O O . LEU A 1 118 ? -4.550 -1.453 -13.827 1.00 94.31 118 LEU A O 1
ATOM 902 N N . GLU A 1 119 ? -4.311 -3.644 -14.250 1.00 93.44 119 GLU A N 1
ATOM 903 C CA . GLU A 1 119 ? -4.808 -3.577 -15.629 1.00 93.44 119 GLU A CA 1
ATOM 904 C C . GLU A 1 119 ? -6.261 -3.084 -15.669 1.00 93.44 119 GLU A C 1
ATOM 906 O O . GLU A 1 119 ? -6.568 -2.117 -16.375 1.00 93.44 119 GLU A O 1
ATOM 911 N N . LEU A 1 120 ? -7.135 -3.671 -14.844 1.00 95.31 120 LEU A N 1
ATOM 912 C CA . LEU A 1 120 ? -8.537 -3.270 -14.732 1.00 95.31 120 LEU A CA 1
ATOM 913 C C . LEU A 1 120 ? -8.681 -1.811 -14.279 1.00 95.31 120 LEU A C 1
ATOM 915 O O . LEU A 1 120 ? -9.514 -1.078 -14.815 1.00 95.31 120 LEU A O 1
ATOM 919 N N . PHE A 1 121 ? -7.859 -1.355 -13.333 1.00 94.88 121 PHE A N 1
ATOM 920 C CA . PHE A 1 121 ? -7.852 0.042 -12.901 1.00 94.88 121 PHE A CA 1
ATOM 921 C C . PHE A 1 121 ? -7.586 0.997 -14.076 1.00 94.88 121 PHE A C 1
ATOM 923 O O . PHE A 1 121 ? -8.350 1.943 -14.286 1.00 94.88 121 PHE A O 1
ATOM 930 N N . PHE A 1 122 ? -6.569 0.723 -14.902 1.00 93.69 122 PHE A N 1
ATOM 931 C CA . PHE A 1 122 ? -6.286 1.530 -16.096 1.00 93.69 122 PHE A CA 1
ATOM 932 C C . PHE A 1 122 ? -7.377 1.415 -17.172 1.00 93.69 122 PHE A C 1
ATOM 934 O O . PHE A 1 122 ? -7.646 2.382 -17.893 1.00 93.69 122 PHE A O 1
ATOM 941 N N . GLU A 1 123 ? -8.042 0.265 -17.298 1.00 93.69 123 GLU A N 1
ATOM 942 C CA . GLU A 1 123 ? -9.237 0.128 -18.137 1.00 93.69 123 GLU A CA 1
ATOM 943 C C . GLU A 1 123 ? -10.383 1.026 -17.699 1.00 93.69 123 GLU A C 1
ATOM 945 O O . GLU A 1 123 ? -10.959 1.728 -18.538 1.00 93.69 123 GLU A O 1
ATOM 950 N N . LEU A 1 124 ? -10.708 1.027 -16.409 1.00 94.75 124 LEU A N 1
ATOM 951 C CA . LEU A 1 124 ? -11.775 1.860 -15.865 1.00 94.75 124 LEU A CA 1
ATOM 952 C C . LEU A 1 124 ? -11.418 3.346 -15.955 1.00 94.75 124 LEU A C 1
ATOM 954 O O . LEU A 1 124 ? -12.246 4.134 -16.408 1.00 94.75 124 LEU A O 1
ATOM 958 N N . ALA A 1 125 ? -10.180 3.724 -15.627 1.00 94.62 125 ALA A N 1
ATOM 959 C CA . ALA A 1 125 ? -9.709 5.103 -15.743 1.00 94.62 125 ALA A CA 1
ATOM 960 C C . ALA A 1 125 ? -9.845 5.637 -17.177 1.00 94.62 125 ALA A C 1
ATOM 962 O O . ALA A 1 125 ? -10.336 6.749 -17.377 1.00 94.62 125 ALA A O 1
ATOM 963 N N . ARG A 1 126 ? -9.496 4.827 -18.187 1.00 93.75 126 ARG A N 1
ATOM 964 C CA . ARG A 1 126 ? -9.698 5.189 -19.597 1.00 93.75 126 ARG A CA 1
ATOM 965 C C . ARG A 1 126 ? -11.181 5.279 -19.960 1.00 93.75 126 ARG A C 1
ATOM 967 O O . ARG A 1 126 ? -11.583 6.247 -20.593 1.00 93.75 126 ARG A O 1
ATOM 974 N N . LYS A 1 127 ? -12.010 4.303 -19.559 1.00 94.88 127 LYS A N 1
ATOM 975 C CA . LYS A 1 127 ? -13.469 4.325 -19.817 1.00 94.88 127 LYS A CA 1
ATOM 976 C C . LYS A 1 127 ? -14.143 5.571 -19.231 1.00 94.88 127 LYS A C 1
ATOM 978 O O . LYS A 1 127 ? -15.112 6.062 -19.802 1.00 94.88 127 LYS A O 1
ATOM 983 N N . LEU A 1 128 ? -13.620 6.077 -18.115 1.00 96.06 128 LEU A N 1
ATOM 984 C CA . LEU A 1 128 ? -14.074 7.299 -17.449 1.00 96.06 128 LEU A CA 1
ATOM 985 C C . LEU A 1 128 ? -13.397 8.578 -17.976 1.00 96.06 128 LEU A C 1
ATOM 987 O O . LEU A 1 128 ? -13.676 9.657 -17.462 1.00 96.06 128 LEU A O 1
ATOM 991 N N . ASN A 1 129 ? -12.540 8.482 -18.999 1.00 95.38 129 ASN A N 1
ATOM 992 C CA . ASN A 1 129 ? -11.767 9.589 -19.576 1.00 95.38 129 ASN A CA 1
ATOM 993 C C . ASN A 1 129 ? -10.873 10.329 -18.559 1.00 95.38 129 ASN A C 1
ATOM 995 O O . ASN A 1 129 ? -10.643 11.530 -18.688 1.00 95.38 129 ASN A O 1
ATOM 999 N N . LEU A 1 130 ? -10.359 9.622 -17.546 1.00 94.94 130 LEU A N 1
ATOM 1000 C CA . LEU A 1 130 ? -9.385 10.161 -16.583 1.00 94.94 130 LEU A CA 1
ATOM 1001 C C . LEU A 1 130 ? -7.949 10.133 -17.129 1.00 94.94 130 LEU A C 1
ATOM 1003 O O . LEU A 1 130 ? -7.075 10.830 -16.621 1.00 94.94 130 LEU A O 1
ATOM 1007 N N . ILE A 1 131 ? -7.713 9.316 -18.157 1.00 92.94 131 ILE A N 1
ATOM 1008 C CA . ILE A 1 131 ? -6.457 9.208 -18.900 1.00 92.94 131 ILE A CA 1
ATOM 1009 C C . ILE A 1 131 ? -6.765 9.088 -20.394 1.00 92.94 131 ILE A C 1
ATOM 1011 O O . ILE A 1 131 ? -7.769 8.484 -20.774 1.00 92.94 131 ILE A O 1
ATOM 1015 N N . GLU A 1 132 ? -5.890 9.639 -21.234 1.00 85.31 132 GLU A N 1
ATOM 1016 C CA . GLU A 1 132 ? -6.034 9.595 -22.697 1.00 85.31 132 GLU A CA 1
ATOM 1017 C C . GLU A 1 132 ? -5.617 8.232 -23.269 1.00 85.31 132 GLU A C 1
ATOM 1019 O O . GLU A 1 132 ? -6.342 7.633 -24.060 1.00 85.31 132 GLU A O 1
ATOM 1024 N N . ASP A 1 133 ? -4.479 7.710 -22.803 1.00 81.81 133 ASP A N 1
ATOM 1025 C CA . ASP A 1 133 ? -3.893 6.455 -23.266 1.00 81.81 133 ASP A CA 1
ATOM 1026 C C . ASP A 1 133 ? -3.725 5.457 -22.123 1.00 81.81 133 ASP A C 1
ATOM 1028 O O . ASP A 1 133 ? -3.295 5.797 -21.018 1.00 81.81 133 ASP A O 1
ATOM 1032 N N . GLN A 1 134 ? -3.933 4.179 -22.436 1.00 74.31 134 GLN A N 1
ATOM 1033 C CA . GLN A 1 134 ? -3.399 3.098 -21.618 1.00 74.31 134 GLN A CA 1
ATOM 1034 C C . GLN A 1 134 ? -1.908 2.953 -21.902 1.00 74.31 134 GLN A C 1
ATOM 1036 O O . GLN A 1 134 ? -1.500 2.374 -22.908 1.00 74.31 134 GLN A O 1
ATOM 1041 N N . LYS A 1 135 ? -1.085 3.469 -20.992 1.00 77.31 135 LYS A N 1
ATOM 1042 C CA . LYS A 1 135 ? 0.346 3.162 -20.939 1.00 77.31 135 LYS A CA 1
ATOM 1043 C C . LYS A 1 135 ? 0.578 2.214 -19.766 1.00 77.31 135 LYS A C 1
ATOM 1045 O O . LYS A 1 135 ? 0.991 2.685 -18.707 1.00 77.31 135 LYS A O 1
ATOM 1050 N N . PRO A 1 136 ? 0.264 0.910 -19.914 1.00 73.25 136 PRO A N 1
ATOM 1051 C CA . PRO A 1 136 ? 0.505 -0.034 -18.838 1.00 73.25 136 PRO A CA 1
ATOM 1052 C C . PRO A 1 136 ? 1.998 -0.020 -18.480 1.00 73.25 136 PRO A C 1
ATOM 1054 O O . PRO A 1 136 ? 2.849 0.142 -19.370 1.00 73.25 136 PRO A O 1
ATOM 1057 N N . PRO A 1 137 ? 2.334 -0.150 -17.189 1.00 80.62 137 PRO A N 1
ATOM 1058 C CA . PRO A 1 137 ? 3.720 -0.209 -16.759 1.00 80.62 137 PRO A CA 1
ATOM 1059 C C . PRO A 1 137 ? 4.422 -1.391 -17.432 1.00 80.62 137 PRO A C 1
ATOM 1061 O O . PRO A 1 137 ? 3.859 -2.472 -17.598 1.00 80.62 137 PRO A O 1
ATOM 1064 N N . ARG A 1 138 ? 5.678 -1.180 -17.828 1.00 85.06 138 ARG A N 1
ATOM 1065 C CA . ARG A 1 138 ? 6.553 -2.269 -18.267 1.00 85.06 138 ARG A CA 1
ATOM 1066 C C . ARG A 1 138 ? 7.306 -2.778 -17.050 1.00 85.06 138 ARG A C 1
ATOM 1068 O O . ARG A 1 138 ? 8.044 -2.016 -16.432 1.00 85.06 138 ARG A O 1
ATOM 1075 N N . PHE A 1 139 ? 7.117 -4.049 -16.726 1.00 83.50 139 PHE A N 1
ATOM 1076 C CA . PHE A 1 139 ? 7.814 -4.696 -15.623 1.00 83.50 139 PHE A CA 1
ATOM 1077 C C . PHE A 1 139 ? 9.228 -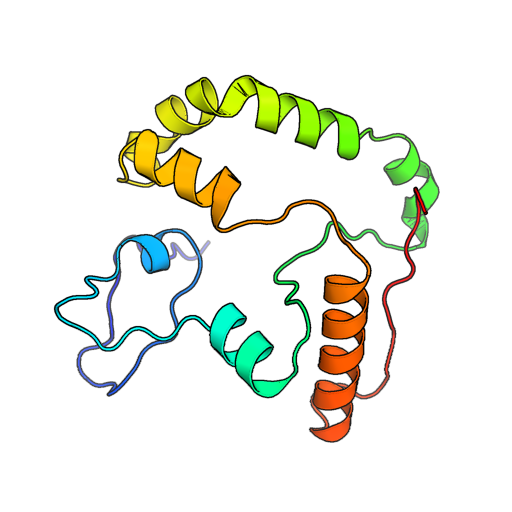5.099 -16.057 1.00 83.50 139 PHE A C 1
ATOM 1079 O O . PHE A 1 139 ? 9.425 -5.640 -17.147 1.00 83.50 139 PHE A O 1
ATOM 1086 N N . PHE A 1 140 ? 10.217 -4.820 -15.208 1.00 73.81 140 PHE A N 1
ATOM 1087 C CA . PHE A 1 140 ? 11.616 -5.184 -15.416 1.00 73.81 140 PHE A CA 1
ATOM 1088 C C . PHE A 1 140 ? 12.101 -5.962 -14.188 1.00 73.81 140 PHE A C 1
ATOM 1090 O O . PHE A 1 140 ? 12.080 -5.416 -13.092 1.00 73.81 140 PHE A O 1
ATOM 1097 N N . GLY A 1 141 ? 12.570 -7.200 -14.374 1.00 66.00 141 GLY A N 1
ATOM 1098 C CA . GLY A 1 141 ? 13.028 -8.056 -13.272 1.00 66.00 141 GLY A CA 1
ATOM 1099 C C . GLY A 1 141 ? 11.928 -8.974 -12.720 1.00 66.00 141 GLY A C 1
ATOM 1100 O O . GLY A 1 141 ? 10.814 -8.529 -12.482 1.00 66.00 141 GLY A O 1
ATOM 1101 N N . VAL A 1 142 ? 12.298 -10.255 -12.602 1.00 48.56 142 VAL A N 1
ATOM 1102 C CA . VAL A 1 142 ? 11.591 -11.464 -12.121 1.00 48.56 142 VAL A CA 1
ATOM 1103 C C . VAL A 1 142 ? 10.100 -11.626 -12.469 1.00 48.56 142 VAL A C 1
ATOM 1105 O O . VAL A 1 142 ? 9.203 -11.085 -11.828 1.00 48.56 142 VAL A O 1
ATOM 1108 N N . SER A 1 143 ? 9.886 -12.453 -13.498 1.00 39.41 143 SER A N 1
ATOM 1109 C CA . SER A 1 143 ? 8.771 -13.399 -13.645 1.00 39.41 143 SER A CA 1
ATOM 1110 C C . SER A 1 143 ? 8.714 -14.406 -12.504 1.00 39.41 143 SER A C 1
ATOM 1112 O O . SER A 1 143 ? 9.820 -14.857 -12.124 1.00 39.41 143 SER A O 1
#

Radius of gyration: 18.25 Å; chains: 1; bounding box: 42×38×43 Å

pLDDT: mean 87.28, std 15.57, range [28.84, 98.06]

Secondary structure (DSSP, 8-state):
-----SS----TT-S-----SHHHHT--TTTS----HHHHHHHHHSS----------GGGHHHHHTS-HHHHHHHHHHTHHHHHHHHHHHHTS-HHHHHHIIIII---S--HHHHHHHHHHHHHHHHTTS-SS--PPPP-S--

Sequence (143 aa):
MENVGSGSQVNAGADAALIIGDPAMKVPRDQFRVFDLAALWHDYTGCGFVFAMWMARASEVETIRALDFAGALDEGLAHLDEIAAEYEKAIGLSPAEIKAYLTENIAFRMDEEMKKGLELFFELARKLNLIEDQKPPRFFGVS

Foldseek 3Di:
DDDPDDDDDPDPPDPDDDDDDLVLLVDPVVVDVDDDPQVVLCVVPVFGEDPDDDDDDPVCVVVCVVDDPVVVVVVCLVCLLVVLVVCCVVSVHHSVSSNCCVPPVDDPDDDPRHLVSQVVVLVVCVVVVVDVDPPDDDDDDDD